Protein AF-A0A1B6FYR7-F1 (afdb_monomer_lite)

Foldseek 3Di:
DPVVVVVVVVVVVVVVPPPDDWDKDFQAWAKEKADPPDDDPRYWHAHEQDKTKDKTAQQFFFPDKDKDWDDQVVQVVQWPDWDFPGDGRITMIITHGHHPGDIGMTIMIMMTTGD

Structure (mmCIF, N/CA/C/O backbone):
data_AF-A0A1B6FYR7-F1
#
_entry.id   AF-A0A1B6FYR7-F1
#
loop_
_atom_site.group_PDB
_atom_site.id
_atom_site.type_symbol
_atom_site.label_atom_id
_atom_site.label_alt_id
_atom_site.label_comp_id
_atom_site.label_asym_id
_atom_site.label_entity_id
_atom_site.label_seq_id
_atom_site.pdbx_PDB_ins_code
_atom_site.Cartn_x
_atom_site.Cartn_y
_atom_site.Cartn_z
_atom_site.occupancy
_atom_site.B_iso_or_equiv
_atom_site.auth_seq_id
_atom_site.auth_comp_id
_atom_site.auth_asym_id
_atom_site.auth_atom_id
_atom_site.pdbx_PDB_model_num
ATOM 1 N N . CYS A 1 1 ? 43.929 15.228 -38.292 1.00 50.12 1 CYS A N 1
ATOM 2 C CA . CYS A 1 1 ? 43.519 14.185 -37.323 1.00 50.12 1 CYS A CA 1
ATOM 3 C C . CYS A 1 1 ? 42.312 14.656 -36.481 1.00 50.12 1 CYS A C 1
ATOM 5 O O . CYS A 1 1 ? 42.450 14.873 -35.290 1.00 50.12 1 CYS A O 1
ATOM 7 N N . LYS A 1 2 ? 41.136 14.887 -37.095 1.00 49.16 2 LYS A N 1
ATOM 8 C CA . LYS A 1 2 ? 39.906 15.364 -36.407 1.00 49.16 2 LYS A CA 1
ATOM 9 C C . LYS A 1 2 ? 38.720 14.391 -36.517 1.00 49.16 2 LYS A C 1
ATOM 11 O O . LYS A 1 2 ? 37.807 14.446 -35.708 1.00 49.16 2 LYS A O 1
ATOM 16 N N . MET A 1 3 ? 38.774 13.450 -37.465 1.00 47.38 3 MET A N 1
ATOM 17 C CA . MET A 1 3 ? 37.706 12.470 -37.716 1.00 47.38 3 MET A CA 1
ATOM 18 C C . MET A 1 3 ? 37.572 11.398 -36.623 1.00 47.38 3 MET A C 1
ATOM 20 O O . MET A 1 3 ? 36.480 10.896 -36.400 1.00 47.38 3 MET A O 1
ATOM 24 N N . LYS A 1 4 ? 38.658 11.060 -35.912 1.00 44.78 4 LYS A N 1
ATOM 25 C CA . LYS A 1 4 ? 38.646 9.977 -34.911 1.00 44.78 4 LYS A CA 1
ATOM 26 C C . LYS A 1 4 ? 37.896 10.341 -33.623 1.00 44.78 4 LYS A C 1
ATOM 28 O O . LYS A 1 4 ? 37.330 9.461 -32.989 1.00 44.78 4 LYS A O 1
ATOM 33 N N . LEU A 1 5 ? 37.856 11.627 -33.264 1.00 48.34 5 LEU A N 1
ATOM 34 C CA . LEU A 1 5 ? 37.196 12.087 -32.038 1.00 48.34 5 LEU A CA 1
ATOM 35 C C . LEU A 1 5 ? 35.663 12.106 -32.179 1.00 48.34 5 LEU A C 1
ATOM 37 O O . LEU A 1 5 ? 34.949 11.827 -31.222 1.00 48.34 5 LEU A O 1
ATOM 41 N N . PHE A 1 6 ? 35.164 12.372 -33.390 1.00 50.34 6 PHE A N 1
ATOM 42 C CA . PHE A 1 6 ? 33.728 12.451 -33.669 1.00 50.34 6 PHE A CA 1
ATOM 43 C C . PHE A 1 6 ? 33.048 11.075 -33.593 1.00 50.34 6 PHE A C 1
ATOM 45 O O . PHE A 1 6 ? 31.987 10.937 -32.994 1.00 50.34 6 PHE A O 1
ATOM 52 N N . PHE A 1 7 ? 33.698 10.030 -34.115 1.00 53.91 7 PHE A N 1
ATOM 53 C CA . PHE A 1 7 ? 33.173 8.660 -34.057 1.00 53.91 7 PHE A CA 1
ATOM 54 C C . PHE A 1 7 ? 33.128 8.084 -32.634 1.00 53.91 7 PHE A C 1
ATOM 56 O O . PHE A 1 7 ? 32.227 7.309 -32.314 1.00 53.91 7 PHE A O 1
ATOM 63 N N . PHE A 1 8 ? 34.059 8.481 -31.762 1.00 55.16 8 PHE A N 1
ATOM 64 C CA . PHE A 1 8 ? 34.088 8.006 -30.377 1.00 55.16 8 PHE A CA 1
ATOM 65 C C . PHE A 1 8 ? 32.949 8.610 -29.543 1.00 55.16 8 PHE A C 1
ATOM 67 O O . PHE A 1 8 ? 32.251 7.887 -28.838 1.00 55.16 8 PHE A O 1
ATOM 74 N N . ALA A 1 9 ? 32.693 9.914 -29.689 1.00 56.06 9 ALA A N 1
ATOM 75 C CA . ALA A 1 9 ? 31.601 10.594 -28.991 1.00 56.06 9 ALA A CA 1
ATOM 76 C C . ALA A 1 9 ? 30.212 10.083 -29.421 1.00 56.06 9 ALA A C 1
ATOM 78 O O . ALA A 1 9 ? 29.345 9.875 -28.576 1.00 56.06 9 ALA A O 1
ATOM 79 N N . VAL A 1 10 ? 30.018 9.810 -30.717 1.00 55.31 10 VAL A N 1
ATOM 80 C CA . VAL A 1 10 ? 28.758 9.250 -31.240 1.00 55.31 10 VAL A CA 1
ATOM 81 C C . VAL A 1 10 ? 28.524 7.823 -30.728 1.00 55.31 10 VAL A C 1
ATOM 83 O O . VAL A 1 10 ? 27.401 7.478 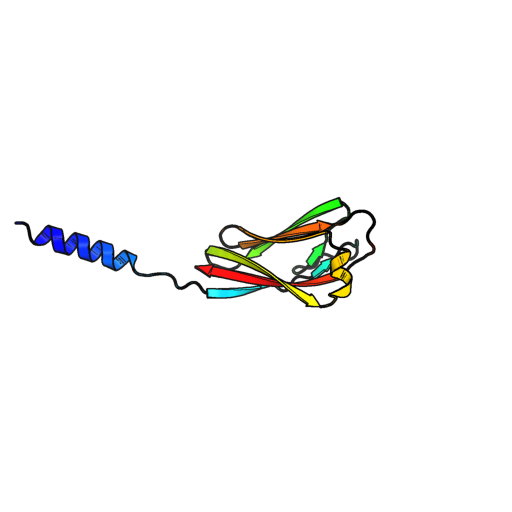-30.374 1.00 55.31 10 VAL A O 1
ATOM 86 N N . SER A 1 11 ? 29.579 7.014 -30.601 1.00 51.84 11 SER A N 1
ATOM 87 C CA . SER A 1 11 ? 29.471 5.641 -30.086 1.00 51.84 11 SER A CA 1
ATOM 88 C C . SER A 1 11 ? 29.135 5.590 -28.589 1.00 51.84 11 SER A C 1
ATOM 90 O O . SER A 1 11 ? 28.344 4.750 -28.171 1.00 51.84 11 SER A O 1
ATOM 92 N N . VAL A 1 12 ? 29.676 6.511 -27.780 1.00 56.59 12 VAL A N 1
ATOM 93 C CA . VAL A 1 12 ? 29.343 6.612 -26.344 1.00 56.59 12 VAL A CA 1
ATOM 94 C C . VAL A 1 12 ? 27.901 7.094 -26.136 1.00 56.59 12 VAL A C 1
ATOM 96 O O . VAL A 1 12 ? 27.214 6.582 -25.256 1.00 56.59 12 VAL A O 1
ATOM 99 N N . PHE A 1 13 ? 27.406 8.009 -26.976 1.00 50.78 13 PHE A N 1
ATOM 100 C CA . PHE A 1 13 ? 26.027 8.506 -26.892 1.00 50.78 13 PHE A CA 1
ATOM 101 C C . PHE A 1 13 ? 24.983 7.465 -27.341 1.00 50.78 13 PHE A C 1
ATOM 103 O O . PHE A 1 13 ? 23.883 7.395 -26.794 1.00 50.78 13 PHE A O 1
ATOM 110 N N . LEU A 1 14 ? 25.330 6.603 -28.302 1.00 47.94 14 LEU A N 1
ATOM 111 C CA . LEU A 1 14 ? 24.454 5.518 -28.761 1.00 47.94 14 LEU A CA 1
ATOM 112 C C . LEU A 1 14 ? 24.339 4.366 -27.748 1.00 47.94 14 LEU A C 1
ATOM 114 O O . LEU A 1 14 ? 23.308 3.703 -27.707 1.00 47.94 14 LEU A O 1
ATOM 118 N N . LEU A 1 15 ? 25.341 4.156 -26.885 1.00 50.03 15 LEU A N 1
ATOM 119 C CA . LEU A 1 15 ? 25.281 3.148 -25.816 1.00 50.03 15 LEU A CA 1
ATOM 120 C C . LEU A 1 15 ? 24.400 3.572 -24.627 1.00 50.03 15 LEU A C 1
ATOM 122 O O . LEU A 1 15 ? 23.916 2.708 -23.896 1.00 50.03 15 LEU A O 1
ATOM 126 N N . SER A 1 16 ? 24.146 4.876 -24.452 1.00 46.88 16 SER A N 1
ATOM 127 C CA . SER A 1 16 ? 23.224 5.393 -23.426 1.00 46.88 16 SER A CA 1
ATOM 128 C C . SER A 1 16 ? 21.741 5.331 -23.812 1.00 46.88 16 SER A C 1
ATOM 130 O O . SER A 1 16 ? 20.891 5.666 -22.995 1.00 46.88 16 SER A O 1
ATOM 132 N N . LEU A 1 17 ? 21.417 4.887 -25.032 1.00 46.84 17 LEU A N 1
ATOM 133 C CA . LEU A 1 17 ? 20.043 4.757 -25.538 1.00 46.84 17 LEU A CA 1
ATOM 134 C C . LEU A 1 17 ? 19.463 3.344 -25.382 1.00 46.84 17 LEU A C 1
ATOM 136 O O . LEU A 1 17 ? 18.462 3.018 -26.014 1.00 46.84 17 LEU A O 1
ATOM 140 N N . ASN A 1 18 ? 20.032 2.517 -24.502 1.00 49.47 18 ASN A N 1
ATOM 141 C CA . ASN A 1 18 ? 19.293 1.380 -23.953 1.00 49.47 18 ASN A CA 1
ATOM 142 C C . ASN A 1 18 ? 18.295 1.927 -22.925 1.00 49.47 18 ASN A C 1
ATOM 144 O O . ASN A 1 18 ? 18.504 1.818 -21.718 1.00 49.47 18 ASN A O 1
ATOM 148 N N . GLY A 1 19 ? 17.264 2.619 -23.415 1.00 58.56 19 GLY A N 1
ATOM 149 C CA . GLY A 1 19 ? 16.150 3.063 -22.593 1.00 58.56 19 GLY A CA 1
ATOM 150 C C . GLY A 1 19 ? 15.511 1.828 -21.982 1.00 58.56 19 GLY A C 1
ATOM 151 O O . GLY A 1 19 ? 14.972 0.999 -22.709 1.00 58.56 19 GLY A O 1
ATOM 152 N N . SER A 1 20 ? 15.634 1.670 -20.666 1.00 65.50 20 SER A N 1
ATOM 153 C CA . SER A 1 20 ? 14.844 0.664 -19.974 1.00 65.50 20 SER A CA 1
ATOM 154 C C . SER A 1 20 ? 13.376 1.058 -20.135 1.00 65.50 20 SER A C 1
ATOM 156 O O . SER A 1 20 ? 12.986 2.187 -19.823 1.00 65.50 20 SER A O 1
ATOM 158 N N . GLU A 1 21 ? 12.595 0.168 -20.746 1.00 80.69 21 GLU A N 1
ATOM 159 C CA . GLU A 1 21 ? 11.167 0.378 -20.931 1.00 80.69 21 GLU A CA 1
ATOM 160 C C . GLU A 1 21 ? 10.484 0.278 -19.570 1.00 80.69 21 GLU A C 1
ATOM 162 O O . GLU A 1 21 ? 10.606 -0.728 -18.870 1.00 80.69 21 GLU A O 1
ATOM 167 N N . ALA A 1 22 ? 9.753 1.326 -19.199 1.00 84.94 22 ALA A N 1
ATOM 168 C CA . ALA A 1 22 ? 8.944 1.306 -17.997 1.00 84.94 22 ALA A CA 1
ATOM 169 C C . ALA A 1 22 ? 7.834 0.250 -18.134 1.00 84.94 22 ALA A C 1
ATOM 171 O O . ALA A 1 22 ? 7.042 0.279 -19.080 1.00 84.94 22 ALA A O 1
ATOM 172 N N . VAL A 1 23 ? 7.750 -0.673 -17.176 1.00 92.56 23 VAL A N 1
ATOM 173 C CA . VAL A 1 23 ? 6.719 -1.718 -17.131 1.00 92.56 23 VAL A CA 1
ATOM 174 C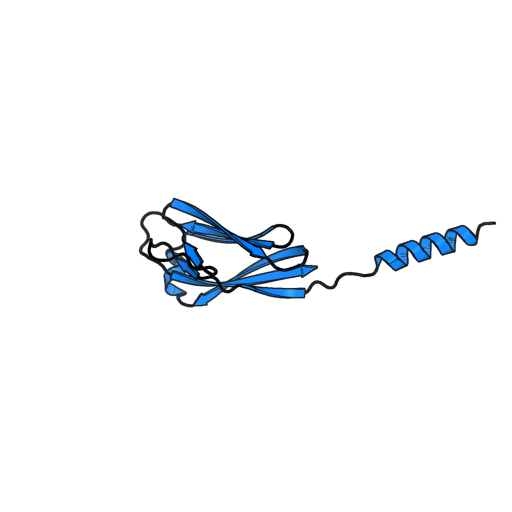 C . VAL A 1 23 ? 5.838 -1.523 -15.907 1.00 92.56 23 VAL A C 1
ATOM 176 O O . VAL A 1 23 ? 6.330 -1.379 -14.787 1.00 92.56 23 VAL A O 1
ATOM 179 N N . ILE A 1 24 ? 4.521 -1.587 -16.105 1.00 93.88 24 ILE A N 1
ATOM 180 C CA . ILE A 1 24 ? 3.558 -1.623 -15.003 1.00 93.88 24 ILE A CA 1
ATOM 181 C C . ILE A 1 24 ? 3.446 -3.059 -14.489 1.00 93.88 24 ILE A C 1
ATOM 183 O O . ILE A 1 24 ? 3.092 -3.972 -15.236 1.00 93.88 24 ILE A O 1
ATOM 187 N N . LYS A 1 25 ? 3.713 -3.264 -13.198 1.00 94.12 25 LYS A N 1
ATOM 188 C CA . LYS A 1 25 ? 3.609 -4.561 -12.522 1.00 94.12 25 LYS A CA 1
ATOM 189 C C . LYS A 1 25 ? 2.545 -4.529 -11.434 1.00 94.12 25 LYS A C 1
ATOM 191 O O . LYS A 1 25 ? 2.426 -3.550 -10.698 1.00 94.12 25 LYS A O 1
ATOM 196 N N . VAL A 1 26 ? 1.827 -5.642 -11.284 1.00 95.62 26 VAL A N 1
ATOM 197 C CA . VAL A 1 26 ? 1.117 -5.951 -10.036 1.00 95.62 26 VAL A CA 1
ATOM 198 C C . VAL A 1 26 ? 2.171 -6.357 -9.012 1.00 95.62 26 VAL A C 1
ATOM 200 O O . VAL A 1 26 ? 2.904 -7.318 -9.229 1.00 95.62 26 VAL A O 1
ATOM 203 N N . VAL A 1 27 ? 2.262 -5.611 -7.916 1.00 94.00 27 VAL A N 1
ATOM 204 C CA . VAL A 1 27 ? 3.282 -5.811 -6.880 1.00 94.00 27 VAL A CA 1
ATOM 205 C C . VAL A 1 27 ? 2.812 -6.827 -5.848 1.00 94.00 27 VAL A C 1
ATOM 207 O O . VAL A 1 27 ? 3.502 -7.798 -5.562 1.00 94.00 27 VAL A O 1
ATOM 210 N N . ALA A 1 28 ? 1.635 -6.589 -5.274 1.00 93.50 28 ALA A N 1
ATOM 211 C CA . ALA A 1 28 ? 1.058 -7.412 -4.220 1.00 93.50 28 ALA A CA 1
ATOM 212 C C . ALA A 1 28 ? -0.445 -7.139 -4.095 1.00 93.50 28 ALA A C 1
ATOM 214 O O . ALA A 1 28 ? -0.942 -6.120 -4.584 1.00 93.50 28 ALA A O 1
ATOM 215 N N . SER A 1 29 ? -1.162 -8.025 -3.400 1.00 93.75 29 SER A N 1
ATOM 216 C CA . SER A 1 29 ? -2.575 -7.817 -3.043 1.00 93.75 29 SER A CA 1
ATOM 217 C C . SER A 1 29 ? -2.813 -7.908 -1.531 1.00 93.75 29 SER A C 1
ATOM 219 O O . SER A 1 29 ? -3.476 -8.852 -1.074 1.00 93.75 29 SER A O 1
ATOM 221 N N . PRO A 1 30 ? -2.236 -6.981 -0.741 1.00 92.19 30 PRO A N 1
ATOM 222 C CA . PRO A 1 30 ? -2.264 -7.093 0.700 1.00 92.19 30 PRO A CA 1
ATOM 223 C C . PRO A 1 30 ? -3.645 -6.815 1.288 1.00 92.19 30 PRO A C 1
ATOM 225 O O . PRO A 1 30 ? -4.482 -6.112 0.712 1.00 92.19 30 PRO A O 1
ATOM 228 N N . VAL A 1 31 ? -3.862 -7.350 2.483 1.00 91.44 31 VAL A N 1
ATOM 229 C CA . VAL A 1 31 ? -5.022 -7.027 3.312 1.00 91.44 31 VAL A CA 1
ATOM 230 C C . VAL A 1 31 ? -4.599 -6.031 4.384 1.00 91.44 31 VAL A C 1
ATOM 232 O O . VAL A 1 31 ? -3.697 -6.294 5.174 1.00 91.44 31 VAL A O 1
ATOM 235 N N . VAL A 1 32 ? -5.290 -4.900 4.425 1.00 90.62 32 VAL A N 1
ATOM 236 C CA . VAL A 1 32 ? -5.160 -3.868 5.449 1.00 90.62 32 VAL A CA 1
ATOM 237 C C . VAL A 1 32 ? -6.282 -4.060 6.460 1.00 90.62 32 VAL A C 1
ATOM 239 O O . VAL A 1 32 ? -7.447 -4.110 6.066 1.00 90.62 32 VAL A O 1
ATOM 242 N N . PHE A 1 33 ? -5.976 -4.149 7.750 1.00 88.94 33 PHE A N 1
ATOM 243 C CA . PHE A 1 33 ? -7.017 -4.169 8.780 1.00 88.94 33 PHE A CA 1
ATOM 244 C C . PHE A 1 33 ? -6.637 -3.382 10.024 1.00 88.94 33 PHE A C 1
ATOM 246 O O . PHE A 1 33 ? -5.466 -3.258 10.373 1.00 88.94 33 PHE A O 1
ATOM 253 N N . THR A 1 34 ? -7.654 -2.845 10.691 1.00 82.12 34 THR A N 1
ATOM 254 C CA . THR A 1 34 ? -7.505 -1.979 11.870 1.00 82.12 34 THR A CA 1
ATOM 255 C C . THR A 1 34 ? -7.641 -2.714 13.205 1.00 82.12 34 THR A C 1
ATOM 257 O O . THR A 1 34 ? -7.457 -2.107 14.259 1.00 82.12 34 THR A O 1
ATOM 260 N N . ASN A 1 35 ? -7.961 -4.012 13.173 1.00 71.50 35 ASN A N 1
ATOM 261 C CA . ASN A 1 35 ? -8.171 -4.834 14.364 1.00 71.50 35 ASN A CA 1
ATOM 262 C C . ASN A 1 35 ? -6.887 -5.547 14.831 1.00 71.50 35 ASN A C 1
ATOM 264 O O . ASN A 1 35 ? -5.853 -5.504 14.168 1.00 71.50 35 ASN A O 1
ATOM 268 N N . ASN A 1 36 ? -6.960 -6.226 15.980 1.00 65.81 36 ASN A N 1
ATOM 269 C CA . ASN A 1 36 ? -5.830 -6.962 16.565 1.00 65.81 36 ASN A CA 1
ATOM 270 C C . ASN A 1 36 ? -5.703 -8.428 16.103 1.00 65.81 36 ASN A C 1
ATOM 272 O O . ASN A 1 36 ? -4.908 -9.171 16.671 1.00 65.81 36 ASN A O 1
ATOM 276 N N . ASN A 1 37 ? -6.469 -8.853 15.092 1.00 63.22 37 ASN A N 1
ATOM 277 C CA . ASN A 1 37 ? -6.603 -10.259 14.694 1.00 63.22 37 ASN A CA 1
ATOM 278 C C . ASN A 1 37 ? -6.010 -10.544 13.303 1.00 63.22 37 ASN A C 1
ATOM 280 O O . ASN A 1 37 ? -6.705 -11.030 12.409 1.00 63.22 37 ASN A O 1
ATOM 284 N N . GLY A 1 38 ? -4.712 -10.302 13.125 1.00 64.19 38 GLY A N 1
ATOM 285 C CA . GLY A 1 38 ? -3.990 -10.783 11.944 1.00 64.19 38 GLY A CA 1
ATOM 286 C C . GLY A 1 38 ? -2.475 -10.624 12.061 1.00 64.19 38 GLY A C 1
ATOM 287 O O . GLY A 1 38 ? -1.954 -10.486 13.164 1.00 64.19 38 GLY A O 1
ATOM 288 N N . GLY A 1 39 ? -1.761 -10.694 10.933 1.00 64.56 39 GLY A N 1
ATOM 289 C CA . GLY A 1 39 ? -0.296 -10.570 10.887 1.00 64.56 39 GLY A CA 1
ATOM 290 C C . GLY A 1 39 ? 0.395 -11.451 9.843 1.00 64.56 39 GLY A C 1
ATOM 291 O O . GLY A 1 39 ? 1.592 -11.712 9.953 1.00 64.56 39 GLY A O 1
ATOM 292 N N . GLY A 1 40 ? -0.343 -11.946 8.847 1.00 72.69 40 GLY A N 1
ATOM 293 C CA . GLY A 1 40 ? 0.211 -12.752 7.763 1.00 72.69 40 GLY A CA 1
ATOM 294 C C . GLY A 1 40 ? 1.231 -12.013 6.881 1.00 72.69 40 GLY A C 1
ATOM 295 O O . GLY A 1 40 ? 1.360 -10.785 6.887 1.00 72.69 40 GLY A O 1
ATOM 296 N N . ALA A 1 41 ? 1.946 -12.778 6.052 1.00 74.19 41 ALA A N 1
ATOM 297 C CA . ALA A 1 41 ? 2.965 -12.247 5.141 1.00 74.19 41 ALA A CA 1
ATOM 298 C C . ALA A 1 41 ? 2.416 -11.203 4.149 1.00 74.19 41 ALA A C 1
ATOM 300 O O . ALA A 1 41 ? 3.134 -10.267 3.813 1.00 74.19 41 ALA A O 1
ATOM 301 N N . ASP A 1 42 ? 1.132 -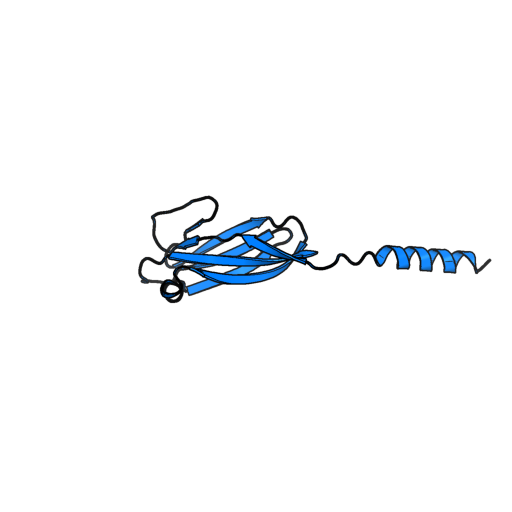11.280 3.794 1.00 78.88 42 ASP A N 1
ATOM 302 C CA . ASP A 1 42 ? 0.452 -10.331 2.897 1.00 78.88 42 ASP A CA 1
ATOM 303 C C . ASP A 1 42 ? -0.478 -9.366 3.640 1.00 78.88 42 ASP A C 1
ATOM 305 O O . ASP A 1 42 ? -1.369 -8.751 3.062 1.00 78.88 42 ASP A O 1
ATOM 309 N N . GLU A 1 43 ? -0.303 -9.236 4.947 1.00 87.12 43 GLU A N 1
ATOM 310 C CA . GLU A 1 43 ? -1.173 -8.430 5.788 1.00 87.12 43 GLU A CA 1
ATOM 311 C C . GLU A 1 43 ? -0.435 -7.216 6.348 1.00 87.12 43 GLU A C 1
ATOM 313 O O . GLU A 1 43 ? 0.776 -7.261 6.596 1.00 87.12 43 GLU A O 1
ATOM 318 N N . LEU A 1 44 ? -1.170 -6.121 6.531 1.00 90.56 44 LEU A N 1
ATOM 319 C CA . LEU A 1 44 ? -0.724 -4.936 7.249 1.00 90.56 44 LEU A CA 1
ATOM 320 C C . LEU A 1 44 ? -1.765 -4.589 8.311 1.00 90.56 44 LEU A C 1
ATOM 322 O O . LEU A 1 44 ? -2.846 -4.081 8.007 1.00 90.56 44 LEU A O 1
ATOM 326 N N . GLN A 1 45 ? -1.412 -4.872 9.560 1.00 89.88 45 GLN A N 1
ATOM 327 C CA . GLN A 1 45 ? -2.184 -4.436 10.710 1.00 89.88 45 GLN A CA 1
ATOM 328 C C . GLN A 1 45 ? -1.904 -2.959 10.978 1.00 89.88 45 GLN A C 1
ATOM 330 O O . GLN A 1 45 ? -0.748 -2.545 11.067 1.00 89.88 45 GLN A O 1
ATOM 335 N N . VAL A 1 46 ? -2.966 -2.175 11.132 1.00 87.50 46 VAL A N 1
ATOM 336 C CA . VAL A 1 46 ? -2.895 -0.725 11.313 1.00 87.50 46 VAL A CA 1
ATOM 337 C C . VAL A 1 46 ? -3.621 -0.342 12.599 1.00 87.50 46 VAL A C 1
ATOM 339 O O . VAL A 1 46 ? -4.837 -0.141 12.579 1.00 87.50 46 VAL A O 1
ATOM 342 N N . PRO A 1 47 ? -2.911 -0.239 13.733 1.00 81.50 47 PRO A N 1
ATOM 343 C CA . PRO A 1 47 ? -3.536 0.151 14.987 1.00 81.50 47 PRO A CA 1
ATOM 344 C C . PRO A 1 47 ? -4.186 1.537 14.893 1.00 81.50 47 PRO A C 1
ATOM 346 O O . PRO A 1 47 ? -3.794 2.394 14.094 1.00 81.50 47 PRO A O 1
ATOM 349 N N . GLN A 1 48 ? -5.181 1.784 15.744 1.00 82.06 48 GLN A N 1
ATOM 350 C CA . GLN A 1 48 ? -5.813 3.099 15.823 1.00 82.06 48 GLN A CA 1
ATOM 351 C C . GLN A 1 48 ? -4.783 4.180 16.168 1.00 82.06 48 GLN A C 1
ATOM 353 O O . GLN A 1 48 ? -3.961 3.989 17.060 1.00 82.06 48 GLN A O 1
ATOM 358 N N . ASN A 1 49 ? -4.863 5.332 15.493 1.00 81.94 49 ASN A N 1
ATOM 359 C CA . ASN A 1 49 ? -3.965 6.484 15.680 1.00 81.94 49 ASN A CA 1
ATOM 360 C C . ASN A 1 49 ? -2.485 6.216 15.383 1.00 81.94 49 ASN A C 1
ATOM 362 O O . ASN A 1 49 ? -1.638 7.041 15.721 1.00 81.94 49 ASN A O 1
ATOM 366 N N . VAL A 1 50 ? -2.170 5.085 14.757 1.00 85.94 50 VAL A N 1
ATOM 367 C CA . VAL A 1 50 ? -0.805 4.705 14.415 1.00 85.94 50 VAL A CA 1
ATOM 368 C C . VAL A 1 50 ? -0.680 4.623 12.899 1.00 85.94 50 VAL A C 1
ATOM 370 O O . VAL A 1 50 ? -1.611 4.237 12.185 1.00 85.94 50 VAL A O 1
ATOM 373 N N . GLU A 1 51 ? 0.483 5.032 12.410 1.00 91.12 51 GLU A N 1
ATOM 374 C CA . GLU A 1 51 ? 0.924 4.735 11.056 1.00 91.12 51 GLU A CA 1
ATOM 375 C C . GLU A 1 51 ? 1.601 3.365 11.057 1.00 91.12 51 GLU A C 1
ATOM 377 O O . GLU A 1 51 ? 2.510 3.111 11.848 1.00 91.12 51 GLU A O 1
ATOM 382 N N . ALA A 1 52 ? 1.164 2.485 10.166 1.00 91.50 52 ALA A N 1
ATOM 383 C CA . ALA A 1 52 ? 1.831 1.224 9.902 1.00 91.50 52 ALA A CA 1
ATOM 384 C C . ALA A 1 52 ? 2.342 1.220 8.464 1.00 91.50 52 ALA A C 1
ATOM 386 O O . ALA A 1 52 ? 1.701 1.766 7.560 1.00 91.50 52 ALA A O 1
ATOM 387 N N . SER A 1 53 ? 3.494 0.591 8.249 1.00 94.31 53 SER A N 1
ATOM 388 C CA . SER A 1 53 ? 4.092 0.506 6.923 1.00 94.31 53 SER A CA 1
ATOM 389 C C . SER A 1 53 ? 4.664 -0.871 6.618 1.00 94.31 53 SER A C 1
ATOM 391 O O . SER A 1 53 ? 4.988 -1.648 7.520 1.00 94.31 53 SER A O 1
ATOM 393 N N . LYS A 1 54 ? 4.750 -1.189 5.324 1.00 93.56 54 LYS A N 1
ATOM 394 C CA . LYS A 1 54 ? 5.305 -2.450 4.828 1.00 93.56 54 LYS A CA 1
ATOM 395 C C . LYS A 1 54 ? 5.907 -2.284 3.441 1.00 93.56 54 LYS A C 1
ATOM 397 O O . LYS A 1 54 ? 5.280 -1.725 2.543 1.00 93.56 54 LYS A O 1
ATOM 402 N N . LEU A 1 55 ? 7.109 -2.827 3.269 1.00 95.19 55 LEU A N 1
ATOM 403 C CA . LEU A 1 55 ? 7.814 -2.845 1.992 1.00 95.19 55 LEU A CA 1
ATOM 404 C C . LEU A 1 55 ? 7.453 -4.092 1.185 1.00 95.19 55 LEU A C 1
ATOM 406 O O . LEU A 1 55 ? 7.479 -5.207 1.705 1.00 95.19 55 LEU A O 1
ATOM 410 N N . PHE A 1 56 ? 7.192 -3.891 -0.103 1.00 94.56 56 PHE A N 1
ATOM 411 C CA . PHE A 1 56 ? 6.992 -4.947 -1.090 1.00 94.56 56 PHE A CA 1
ATOM 412 C C . PHE A 1 56 ? 8.062 -4.842 -2.170 1.00 94.56 56 PHE A C 1
ATOM 414 O O . PHE A 1 56 ? 8.184 -3.804 -2.821 1.00 94.56 56 PHE A O 1
ATOM 421 N N . HIS A 1 57 ? 8.840 -5.906 -2.350 1.00 94.62 57 HIS A N 1
ATOM 422 C CA . HIS A 1 57 ? 9.929 -5.936 -3.320 1.00 94.62 57 HIS A CA 1
ATOM 423 C C . HIS A 1 57 ? 9.414 -6.144 -4.748 1.00 94.62 57 HIS A C 1
ATOM 425 O O . HIS A 1 57 ? 8.581 -7.018 -4.977 1.00 94.62 57 HIS A O 1
ATOM 431 N N . VAL A 1 58 ? 9.925 -5.363 -5.706 1.00 92.12 58 VAL A N 1
ATOM 432 C CA . VAL A 1 58 ? 9.435 -5.352 -7.101 1.00 92.12 58 VAL A CA 1
ATOM 433 C C . VAL A 1 58 ? 10.489 -5.832 -8.115 1.00 92.12 58 VAL A C 1
ATOM 435 O O . VAL A 1 58 ? 10.156 -6.203 -9.246 1.00 92.12 58 VAL A O 1
ATOM 438 N N . GLY A 1 59 ? 11.767 -5.869 -7.719 1.00 86.75 59 GLY A N 1
ATOM 439 C CA . GLY A 1 59 ? 12.867 -6.377 -8.549 1.00 86.75 59 GLY A CA 1
ATOM 440 C C . GLY A 1 59 ? 13.378 -5.421 -9.638 1.00 86.75 59 GLY A C 1
ATOM 441 O O . GLY A 1 59 ? 14.069 -5.867 -10.546 1.00 86.75 59 GLY A O 1
ATOM 442 N N . GLY A 1 60 ? 13.045 -4.130 -9.568 1.00 90.81 60 GLY A N 1
ATOM 443 C CA . GLY A 1 60 ? 13.549 -3.057 -10.442 1.00 90.81 60 GLY A CA 1
ATOM 444 C C . GLY A 1 60 ? 13.300 -1.692 -9.796 1.00 90.81 60 GLY A C 1
ATOM 445 O O . GLY A 1 60 ? 12.715 -1.654 -8.712 1.00 90.81 60 GLY A O 1
ATOM 446 N N . GLN A 1 61 ? 13.740 -0.585 -10.399 1.00 95.69 61 GLN A N 1
ATOM 447 C CA . GLN A 1 61 ? 13.541 0.734 -9.793 1.00 95.69 61 GLN A CA 1
ATOM 448 C C . GLN A 1 61 ? 12.100 1.202 -9.941 1.00 95.69 61 GLN A C 1
ATOM 450 O O . GLN A 1 61 ? 11.594 1.303 -11.053 1.00 95.69 61 GLN A O 1
ATOM 455 N N . VAL A 1 62 ? 11.448 1.519 -8.822 1.00 96.88 62 VAL A N 1
ATOM 456 C CA . VAL A 1 62 ? 10.066 1.997 -8.829 1.00 96.88 62 VAL A CA 1
ATOM 457 C C . VAL A 1 62 ? 10.047 3.503 -9.080 1.00 96.88 62 VAL A C 1
ATOM 459 O O . VAL A 1 62 ? 10.563 4.275 -8.272 1.00 96.88 62 VAL A O 1
ATOM 462 N N . THR A 1 63 ? 9.409 3.934 -10.167 1.00 96.12 63 THR A N 1
ATOM 463 C CA . THR A 1 63 ? 9.244 5.359 -10.511 1.00 96.12 63 THR A CA 1
ATOM 464 C C . THR A 1 63 ? 7.911 5.929 -10.043 1.00 96.12 63 THR A C 1
ATOM 466 O O . THR A 1 63 ? 7.840 7.086 -9.632 1.00 96.12 63 THR A O 1
ATOM 469 N N . ALA A 1 64 ? 6.863 5.107 -10.040 1.00 97.06 64 ALA A N 1
ATOM 470 C CA . ALA A 1 64 ? 5.535 5.458 -9.554 1.00 97.06 64 ALA A CA 1
ATOM 471 C C . ALA A 1 64 ? 4.859 4.241 -8.914 1.00 97.06 64 ALA A C 1
ATOM 473 O O . ALA A 1 64 ? 5.128 3.100 -9.285 1.00 97.06 64 ALA A O 1
ATOM 474 N N . ALA A 1 65 ? 3.965 4.480 -7.954 1.00 97.69 65 ALA A N 1
ATOM 475 C CA . ALA A 1 65 ? 3.175 3.431 -7.320 1.00 97.69 65 ALA A CA 1
ATOM 476 C C . ALA A 1 65 ? 1.773 3.939 -6.979 1.00 97.69 65 ALA A C 1
ATOM 478 O O . ALA A 1 65 ? 1.586 5.102 -6.622 1.00 97.69 65 ALA A O 1
ATOM 479 N N . TRP A 1 66 ? 0.782 3.060 -7.086 1.00 97.88 66 TRP A N 1
ATOM 480 C CA . TRP A 1 66 ? -0.600 3.343 -6.711 1.00 97.88 66 TRP A CA 1
ATOM 481 C C . TRP A 1 66 ? -1.278 2.080 -6.194 1.00 97.88 66 TRP A C 1
ATOM 483 O O . TRP A 1 66 ? -0.768 0.967 -6.323 1.00 97.88 66 TRP A O 1
ATOM 493 N N . TRP A 1 67 ? -2.439 2.258 -5.581 1.00 96.50 67 TRP A N 1
ATOM 494 C CA . TRP A 1 67 ? -3.259 1.158 -5.105 1.00 96.50 67 TRP A CA 1
ATOM 495 C C . TRP A 1 67 ? -4.699 1.352 -5.562 1.00 96.50 67 TRP A C 1
ATOM 497 O O . TRP A 1 67 ? -5.154 2.478 -5.765 1.00 96.50 67 TRP A O 1
ATOM 507 N N . ILE A 1 68 ? -5.412 0.242 -5.704 1.00 95.44 68 ILE A N 1
ATOM 508 C CA . ILE A 1 68 ? -6.863 0.230 -5.886 1.00 95.44 68 ILE A CA 1
ATOM 509 C C . ILE A 1 68 ? -7.473 -0.735 -4.870 1.00 95.44 68 ILE A C 1
ATOM 511 O O . ILE A 1 68 ? -6.826 -1.725 -4.508 1.00 95.44 68 ILE A O 1
ATOM 515 N N . PRO A 1 69 ? -8.695 -0.484 -4.385 1.00 93.12 69 PRO A N 1
ATOM 516 C CA . PRO A 1 69 ? -9.377 -1.462 -3.563 1.00 93.12 69 PRO A CA 1
ATOM 517 C C . PRO A 1 69 ? -9.831 -2.648 -4.423 1.00 93.12 69 PRO A C 1
ATOM 519 O O . PRO A 1 69 ? -10.230 -2.476 -5.574 1.00 93.12 69 PRO A O 1
ATOM 522 N N . PHE A 1 70 ? -9.757 -3.848 -3.858 1.00 89.56 70 PHE A N 1
ATOM 523 C CA . PHE A 1 70 ? -10.102 -5.102 -4.528 1.00 89.56 70 PHE A CA 1
ATOM 524 C C . PHE A 1 70 ? -11.330 -5.765 -3.893 1.00 89.56 70 PHE A C 1
ATOM 526 O O . PHE A 1 70 ? -12.244 -6.160 -4.607 1.00 89.56 70 PHE A O 1
ATOM 533 N N . ASP A 1 71 ? -11.371 -5.849 -2.559 1.00 87.31 71 ASP A N 1
ATOM 534 C CA . ASP A 1 71 ? -12.477 -6.453 -1.801 1.00 87.31 71 ASP A CA 1
ATOM 535 C C . ASP A 1 71 ? -12.727 -5.686 -0.489 1.00 87.31 71 ASP A C 1
ATOM 537 O O . ASP A 1 71 ? -11.857 -4.945 -0.014 1.00 87.31 71 ASP A O 1
ATOM 541 N N . ASN A 1 72 ? -13.921 -5.856 0.085 1.00 84.38 72 ASN A N 1
ATOM 542 C CA . ASN A 1 72 ? -14.392 -5.222 1.319 1.00 84.38 72 ASN A CA 1
ATOM 543 C C . ASN A 1 72 ? -14.366 -3.682 1.269 1.00 84.38 72 ASN A C 1
ATOM 545 O O . ASN A 1 72 ? -14.069 -3.004 2.247 1.00 84.38 72 ASN A O 1
ATOM 549 N N . ILE A 1 73 ? -14.731 -3.102 0.125 1.00 86.25 73 ILE A N 1
ATOM 550 C CA . ILE A 1 73 ? -14.673 -1.650 -0.139 1.00 86.25 73 ILE A CA 1
ATOM 551 C C . ILE A 1 73 ? -15.469 -0.826 0.892 1.00 86.25 73 ILE A C 1
ATOM 553 O O . ILE A 1 73 ? -15.075 0.290 1.224 1.00 86.25 73 ILE A O 1
ATOM 557 N N . GLY A 1 74 ? -16.556 -1.379 1.447 1.00 86.50 74 GLY A N 1
ATOM 558 C CA . GLY A 1 74 ? -17.368 -0.725 2.484 1.00 86.50 74 GLY A CA 1
ATOM 559 C C . GLY A 1 74 ? -16.623 -0.425 3.793 1.00 86.50 74 GLY A C 1
ATOM 560 O O . GLY A 1 74 ? -17.098 0.373 4.602 1.00 86.50 74 GLY A O 1
ATOM 561 N N . ASP A 1 75 ? -15.446 -1.021 3.987 1.00 87.44 75 ASP A N 1
ATOM 562 C CA . ASP A 1 75 ? -14.573 -0.793 5.136 1.00 87.44 75 ASP A CA 1
ATOM 563 C C . ASP A 1 75 ? -13.531 0.313 4.887 1.00 87.44 75 ASP A C 1
ATOM 565 O O . ASP A 1 75 ? -12.923 0.798 5.840 1.00 87.44 75 ASP A O 1
ATOM 569 N N . LEU A 1 76 ? -13.364 0.795 3.645 1.00 88.25 76 LEU A N 1
ATOM 570 C CA . LEU A 1 76 ? -12.441 1.897 3.330 1.00 88.25 76 LEU A CA 1
ATOM 571 C C . LEU A 1 76 ? -12.642 3.150 4.198 1.00 88.25 76 LEU A C 1
ATOM 573 O O . LEU A 1 76 ? -11.636 3.695 4.643 1.00 88.25 76 LEU A O 1
ATOM 577 N N . PRO A 1 77 ? -13.875 3.616 4.499 1.00 87.56 77 PRO A N 1
ATOM 578 C CA . PRO A 1 77 ? -14.073 4.820 5.316 1.00 87.56 77 PRO A CA 1
ATOM 579 C C . PRO A 1 77 ? -13.534 4.721 6.755 1.00 87.56 77 PRO A C 1
ATOM 581 O O . PRO A 1 77 ? -13.368 5.748 7.427 1.00 87.56 77 PRO A O 1
ATOM 584 N N . ALA A 1 78 ? -13.286 3.499 7.238 1.00 83.81 78 ALA A N 1
ATOM 585 C CA . ALA A 1 78 ? -12.698 3.243 8.547 1.00 83.81 78 ALA A CA 1
ATOM 586 C C . ALA A 1 78 ? -11.159 3.340 8.541 1.00 83.81 78 ALA A C 1
ATOM 588 O O . ALA A 1 78 ? -10.545 3.443 9.603 1.00 83.81 78 ALA A O 1
ATOM 589 N N . ILE A 1 79 ? -10.534 3.384 7.361 1.00 85.75 79 ILE A N 1
ATOM 590 C CA . ILE A 1 79 ? -9.099 3.611 7.181 1.00 85.75 79 ILE A CA 1
ATOM 591 C C . ILE A 1 79 ? -8.894 5.089 6.838 1.00 85.75 79 ILE A C 1
ATOM 593 O O . ILE A 1 79 ? -9.504 5.609 5.907 1.00 85.75 79 ILE A O 1
ATOM 597 N N . HIS A 1 80 ? -8.051 5.801 7.595 1.00 87.88 80 HIS A N 1
ATOM 598 C CA . HIS A 1 80 ? -7.891 7.245 7.398 1.00 87.88 80 HIS A CA 1
ATOM 599 C C . HIS A 1 80 ? -7.221 7.560 6.059 1.00 87.88 80 HIS A C 1
ATOM 601 O O . HIS A 1 80 ? -7.658 8.453 5.333 1.00 87.88 80 HIS A O 1
ATOM 607 N N . ARG A 1 81 ? -6.138 6.839 5.755 1.00 91.44 81 ARG A N 1
A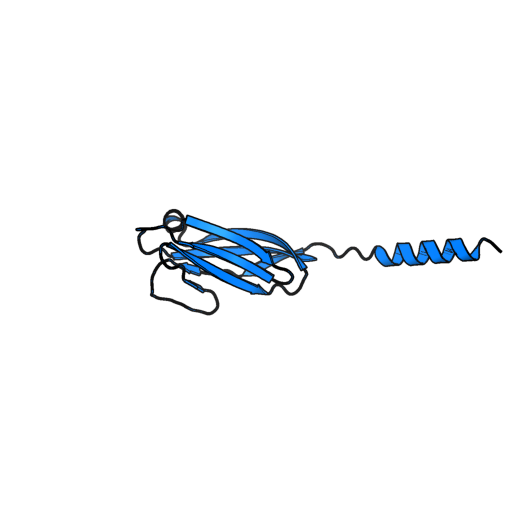TOM 608 C CA . ARG A 1 81 ? -5.318 7.069 4.568 1.00 91.44 81 ARG A CA 1
ATOM 609 C C . ARG A 1 81 ? -4.538 5.813 4.209 1.00 91.44 81 ARG A C 1
ATOM 611 O O . ARG A 1 81 ? -3.959 5.199 5.097 1.00 91.44 81 ARG A O 1
ATOM 618 N N . ILE A 1 82 ? -4.476 5.494 2.918 1.00 94.50 82 ILE A N 1
ATOM 619 C CA . ILE A 1 82 ? -3.617 4.451 2.340 1.00 94.50 82 ILE A CA 1
ATOM 620 C C . ILE A 1 82 ? -2.761 5.107 1.255 1.00 94.50 82 ILE A C 1
ATOM 622 O O . ILE A 1 82 ? -3.277 5.850 0.415 1.00 94.50 82 ILE A O 1
ATOM 626 N N . GLN A 1 83 ? -1.459 4.842 1.258 1.00 96.81 83 GLN A N 1
ATOM 627 C CA . GLN A 1 83 ? -0.514 5.331 0.259 1.00 96.81 83 GLN A CA 1
ATOM 628 C C . GLN A 1 83 ? 0.396 4.202 -0.209 1.00 96.81 83 GLN A C 1
ATOM 630 O O . GLN A 1 83 ? 0.905 3.438 0.602 1.00 96.81 83 GLN A O 1
ATOM 635 N N . ALA A 1 84 ? 0.643 4.145 -1.513 1.00 97.31 84 ALA A N 1
ATOM 636 C CA . ALA A 1 84 ? 1.714 3.349 -2.094 1.00 97.31 84 ALA A CA 1
ATOM 637 C C . ALA A 1 84 ? 2.820 4.322 -2.516 1.00 97.31 84 ALA A C 1
ATOM 639 O O . ALA A 1 84 ? 2.579 5.196 -3.347 1.00 97.31 84 ALA A O 1
ATOM 640 N N . VAL A 1 85 ? 3.996 4.224 -1.900 1.00 97.88 85 VAL A N 1
ATOM 641 C CA . VAL A 1 85 ? 5.098 5.174 -2.098 1.00 97.88 85 VAL A CA 1
ATOM 642 C C . VAL A 1 85 ? 6.294 4.443 -2.713 1.00 97.88 85 VAL A C 1
ATOM 644 O O . VAL A 1 85 ? 6.735 3.444 -2.142 1.00 97.88 85 VAL A O 1
ATOM 647 N N . PRO A 1 86 ? 6.843 4.908 -3.848 1.00 97.62 86 PRO A N 1
ATOM 648 C CA . PRO A 1 86 ? 8.110 4.398 -4.369 1.00 97.62 86 PRO A CA 1
ATOM 649 C C . PRO A 1 86 ? 9.236 4.482 -3.327 1.00 97.62 86 PRO A C 1
ATOM 651 O O . PRO A 1 86 ? 9.427 5.518 -2.692 1.00 97.62 86 PRO A O 1
ATOM 654 N N . ALA A 1 87 ? 9.985 3.394 -3.143 1.00 96.81 87 ALA A N 1
ATOM 655 C CA . ALA A 1 87 ? 11.045 3.277 -2.141 1.00 96.81 87 ALA A CA 1
ATOM 656 C C . ALA A 1 87 ? 12.238 2.478 -2.695 1.00 96.81 87 ALA A C 1
ATOM 658 O O . ALA A 1 87 ? 12.586 1.395 -2.211 1.00 96.81 87 ALA A O 1
ATOM 659 N N . GLY A 1 88 ? 12.851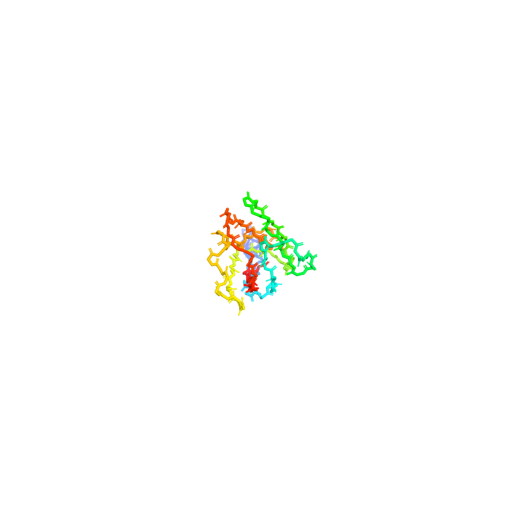 3.013 -3.752 1.00 94.94 88 GLY A N 1
ATOM 660 C CA . GLY A 1 88 ? 13.917 2.343 -4.487 1.00 94.94 88 GLY A CA 1
ATOM 661 C C . GLY A 1 88 ? 13.385 1.085 -5.188 1.00 94.94 88 GLY A C 1
ATOM 662 O O . GLY A 1 88 ? 12.420 1.184 -5.942 1.00 94.94 88 GLY A O 1
ATOM 663 N N . PRO A 1 89 ? 13.934 -0.115 -4.918 1.00 96.19 89 PRO A N 1
ATOM 664 C CA . PRO A 1 89 ? 13.464 -1.349 -5.547 1.00 96.19 89 PRO A CA 1
ATOM 665 C C . PRO A 1 89 ? 12.157 -1.909 -4.951 1.00 96.19 89 PRO A C 1
ATOM 667 O O . PRO A 1 89 ? 11.798 -3.067 -5.194 1.00 96.19 89 PRO A O 1
ATOM 670 N N . ASN A 1 90 ? 11.478 -1.124 -4.112 1.00 97.06 90 ASN A N 1
ATOM 671 C CA . ASN A 1 90 ? 10.300 -1.531 -3.359 1.00 97.06 90 ASN A CA 1
ATOM 672 C C . ASN A 1 90 ? 9.171 -0.507 -3.499 1.00 97.06 90 ASN A C 1
ATOM 674 O O . ASN A 1 90 ? 9.407 0.674 -3.761 1.00 97.06 90 ASN A O 1
ATOM 678 N N . VAL A 1 91 ? 7.951 -0.946 -3.202 1.00 97.56 91 VAL A N 1
ATOM 679 C CA . VAL A 1 91 ? 6.842 -0.061 -2.832 1.00 97.56 91 VAL A CA 1
ATOM 680 C C . VAL A 1 91 ? 6.671 -0.104 -1.320 1.00 97.56 91 VAL A C 1
ATOM 682 O O . VAL A 1 91 ? 6.509 -1.181 -0.748 1.00 97.56 91 VAL A O 1
ATOM 685 N N . ASN A 1 92 ? 6.680 1.058 -0.672 1.00 97.25 92 ASN A N 1
ATOM 686 C CA . ASN A 1 92 ? 6.279 1.199 0.719 1.00 97.25 92 ASN A CA 1
ATOM 687 C C . ASN A 1 92 ? 4.773 1.469 0.792 1.00 97.25 92 ASN A C 1
ATOM 689 O O . ASN A 1 92 ? 4.307 2.543 0.404 1.00 97.25 92 ASN A O 1
ATOM 693 N N . LEU A 1 93 ? 4.008 0.490 1.270 1.00 96.38 93 LEU A N 1
ATOM 694 C CA . LEU A 1 93 ? 2.613 0.692 1.636 1.00 96.38 93 LEU A CA 1
ATOM 695 C C . LEU A 1 93 ? 2.580 1.368 3.003 1.00 96.38 93 LEU A C 1
ATOM 697 O O . LEU A 1 93 ? 3.020 0.772 3.979 1.00 96.38 93 LEU A O 1
ATOM 701 N N . VAL A 1 94 ? 2.033 2.576 3.073 1.00 95.69 94 VAL A N 1
ATOM 702 C CA . VAL A 1 94 ? 1.872 3.343 4.311 1.00 95.69 94 VAL A CA 1
ATOM 703 C C . VAL A 1 94 ? 0.388 3.534 4.572 1.00 95.69 94 VAL A C 1
ATOM 705 O O . VAL A 1 94 ? -0.349 4.004 3.700 1.00 95.69 94 VAL A O 1
ATOM 708 N N . VAL A 1 95 ? -0.065 3.157 5.763 1.00 93.94 95 VAL A N 1
ATOM 709 C CA . VAL A 1 95 ? -1.471 3.258 6.147 1.00 93.94 95 VAL A CA 1
ATOM 710 C C . VAL A 1 95 ? -1.602 3.911 7.509 1.00 93.94 95 VAL A C 1
ATOM 712 O O . VAL A 1 95 ? -0.917 3.544 8.458 1.00 93.94 95 VAL A O 1
ATOM 715 N N . HIS A 1 96 ? -2.542 4.846 7.610 1.00 90.75 96 HIS A N 1
ATOM 716 C CA . HIS A 1 96 ? -2.906 5.486 8.864 1.00 90.75 96 HIS A CA 1
ATOM 717 C C . HIS A 1 96 ? -4.265 4.984 9.340 1.00 90.75 96 HIS A C 1
ATOM 719 O O . HIS A 1 96 ? -5.273 5.085 8.627 1.00 90.75 96 HIS A O 1
ATOM 725 N N . GLY A 1 97 ? -4.295 4.475 10.569 1.00 83.38 97 GLY A N 1
ATOM 726 C CA . GLY A 1 97 ? -5.531 4.123 11.253 1.00 83.38 97 GLY A CA 1
ATOM 727 C C . GLY A 1 97 ? -6.298 5.380 11.655 1.00 83.38 97 GLY A C 1
ATOM 728 O O . GLY A 1 97 ? -5.710 6.404 12.005 1.00 83.38 97 GLY A O 1
ATOM 729 N N . ARG A 1 98 ? -7.629 5.320 11.626 1.00 83.56 98 ARG A N 1
ATOM 730 C CA . ARG A 1 98 ? -8.486 6.419 12.085 1.00 83.56 98 ARG A CA 1
ATOM 731 C C . ARG A 1 98 ? -8.901 6.197 13.543 1.00 83.56 98 ARG A C 1
ATOM 733 O O . ARG A 1 98 ? -9.303 5.094 13.909 1.00 83.56 98 ARG A O 1
ATOM 740 N N . ALA A 1 99 ? -8.844 7.252 14.356 1.00 80.31 99 ALA A N 1
ATOM 741 C CA . ALA A 1 99 ? -9.298 7.228 15.748 1.00 80.31 99 ALA A CA 1
ATOM 742 C C . ALA A 1 99 ? -10.758 6.766 15.863 1.00 80.31 99 ALA A C 1
ATOM 744 O O . ALA A 1 99 ? -11.618 7.276 15.138 1.00 80.31 99 ALA A O 1
ATOM 745 N N . GLY A 1 100 ? -11.047 5.850 16.794 1.00 75.62 100 GLY A N 1
ATOM 746 C CA . GLY A 1 100 ? -12.420 5.486 17.161 1.00 75.62 100 GLY A CA 1
ATOM 747 C C . GLY A 1 100 ? -13.245 4.838 16.045 1.00 75.62 100 GLY A C 1
ATOM 748 O O . GLY A 1 100 ? -14.470 4.815 16.133 1.00 75.62 100 GLY A O 1
ATOM 749 N N . GLN A 1 101 ? -12.605 4.343 14.981 1.00 75.50 101 GLN A N 1
ATOM 750 C CA . GLN A 1 101 ? -13.292 3.578 13.944 1.00 75.50 101 GLN A CA 1
ATOM 751 C C . GLN A 1 101 ? -13.466 2.118 14.346 1.00 75.50 101 GLN A C 1
ATOM 753 O O . GLN A 1 101 ? -12.674 1.563 15.109 1.00 75.50 101 GLN A O 1
ATOM 758 N N . ARG A 1 102 ? -14.516 1.507 13.790 1.00 83.31 102 ARG A N 1
ATOM 759 C CA . ARG A 1 102 ? -14.773 0.071 13.908 1.00 83.31 102 ARG A CA 1
ATOM 760 C C . ARG A 1 102 ? -13.635 -0.749 13.301 1.00 83.31 102 ARG A C 1
ATOM 762 O O . ARG A 1 102 ? -12.888 -0.263 12.448 1.00 83.31 102 ARG A O 1
ATOM 769 N N . ASP A 1 103 ? -13.586 -2.015 13.690 1.00 85.25 103 ASP A N 1
ATOM 770 C CA . ASP A 1 103 ? -12.767 -3.013 13.015 1.00 85.25 103 ASP A CA 1
ATOM 771 C C . ASP A 1 103 ? -13.121 -3.048 11.525 1.00 85.25 103 ASP A C 1
ATOM 773 O O . ASP A 1 103 ? -14.292 -3.131 11.135 1.00 85.25 103 ASP A O 1
ATOM 777 N N . ALA A 1 104 ? -12.087 -2.934 10.705 1.00 85.38 104 ALA A N 1
ATOM 778 C CA . ALA A 1 104 ? -12.187 -2.808 9.266 1.00 85.38 104 ALA A CA 1
ATOM 779 C C . ALA A 1 104 ? -11.151 -3.706 8.614 1.00 85.38 104 ALA A C 1
ATOM 781 O O . ALA A 1 104 ? -10.039 -3.847 9.128 1.00 85.38 104 ALA A O 1
ATOM 782 N N . ARG A 1 105 ? -11.512 -4.293 7.477 1.00 88.94 105 ARG A N 1
ATOM 783 C CA . ARG A 1 105 ? -10.629 -5.119 6.663 1.00 88.94 105 ARG A CA 1
ATOM 784 C C . ARG A 1 105 ? -10.837 -4.747 5.207 1.00 88.94 105 ARG A C 1
ATOM 786 O O . ARG A 1 105 ? -11.936 -4.897 4.705 1.00 88.94 105 ARG A O 1
ATOM 793 N N . VAL A 1 106 ? -9.791 -4.309 4.520 1.00 90.44 106 VAL A N 1
ATOM 794 C CA . VAL A 1 106 ? -9.836 -3.982 3.091 1.00 90.44 106 VAL A CA 1
ATOM 795 C C . VAL A 1 106 ? -8.713 -4.712 2.382 1.00 90.44 106 VAL A C 1
ATOM 797 O O . VAL A 1 106 ? -7.554 -4.619 2.784 1.00 90.44 106 VAL A O 1
ATOM 800 N N . ARG A 1 107 ? -9.038 -5.418 1.300 1.00 93.12 107 ARG A N 1
ATOM 801 C CA . ARG A 1 107 ? -8.018 -5.943 0.391 1.00 93.12 107 ARG A CA 1
ATOM 802 C C . ARG A 1 107 ? -7.755 -4.907 -0.690 1.00 93.12 107 ARG A C 1
ATOM 804 O O . ARG A 1 107 ? -8.695 -4.415 -1.313 1.00 93.12 107 ARG A O 1
ATOM 811 N N . ILE A 1 108 ? -6.488 -4.595 -0.921 1.00 94.88 108 ILE A N 1
ATOM 812 C CA . ILE A 1 108 ? -6.054 -3.685 -1.984 1.00 94.88 108 ILE A CA 1
ATOM 813 C C . ILE A 1 108 ? -5.132 -4.423 -2.948 1.00 94.88 108 ILE A C 1
ATOM 815 O O . ILE A 1 108 ? -4.510 -5.413 -2.573 1.00 94.88 108 ILE A O 1
ATOM 819 N N . THR A 1 109 ? -5.005 -3.913 -4.166 1.00 96.50 109 THR A N 1
ATOM 820 C CA . THR A 1 109 ? -3.962 -4.317 -5.112 1.00 96.50 109 THR A CA 1
ATOM 821 C C . THR A 1 109 ? -3.017 -3.149 -5.322 1.00 96.50 109 THR A C 1
ATOM 823 O O . THR A 1 109 ? -3.463 -2.032 -5.590 1.00 96.50 109 THR A O 1
ATOM 826 N N . ILE A 1 110 ? -1.718 -3.407 -5.190 1.00 97.12 110 ILE A N 1
ATOM 827 C CA . ILE A 1 110 ? -0.654 -2.427 -5.407 1.00 97.12 110 ILE A CA 1
ATOM 828 C C . ILE A 1 110 ? -0.086 -2.621 -6.807 1.00 97.12 110 ILE A C 1
ATOM 830 O O . ILE A 1 110 ? 0.248 -3.741 -7.202 1.00 97.12 110 ILE A O 1
ATOM 834 N N . TYR A 1 111 ? 0.072 -1.514 -7.518 1.00 97.50 111 TYR A N 1
ATOM 835 C CA . TYR A 1 111 ? 0.725 -1.442 -8.815 1.00 97.50 111 TYR A CA 1
ATOM 836 C C . TYR A 1 111 ? 1.952 -0.540 -8.725 1.00 97.50 111 TYR A C 1
ATOM 838 O O . TYR A 1 111 ? 1.980 0.406 -7.932 1.00 97.50 111 TYR A O 1
ATOM 846 N N . ALA A 1 112 ? 2.948 -0.827 -9.555 1.00 97.81 112 ALA A N 1
ATOM 847 C CA . ALA A 1 112 ? 4.142 -0.008 -9.692 1.00 97.81 112 ALA A CA 1
ATOM 848 C C . ALA A 1 112 ? 4.563 0.102 -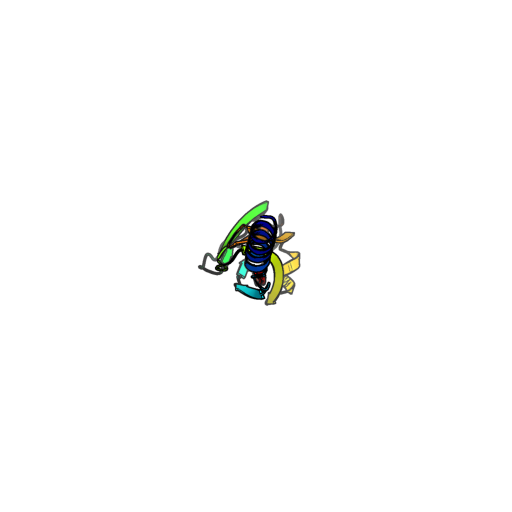11.153 1.00 97.81 112 ALA A C 1
ATOM 850 O O . ALA A 1 112 ? 4.501 -0.880 -11.891 1.00 97.81 112 ALA A O 1
ATOM 851 N N . GLU A 1 113 ? 5.034 1.281 -11.534 1.00 96.81 113 GLU A N 1
ATOM 852 C CA . GLU A 1 113 ? 5.829 1.487 -12.738 1.00 96.81 113 GLU A CA 1
ATOM 853 C C . GLU A 1 113 ? 7.303 1.234 -12.403 1.00 96.81 113 GLU A C 1
ATOM 855 O O . GLU A 1 113 ? 7.803 1.727 -11.385 1.00 96.81 113 GLU A O 1
ATOM 860 N N . VAL A 1 114 ? 7.973 0.416 -13.219 1.00 95.00 114 VAL A N 1
ATOM 861 C CA . VAL A 1 114 ? 9.307 -0.119 -12.929 1.00 95.00 114 VAL A CA 1
ATOM 862 C C . VAL A 1 114 ? 10.228 0.027 -14.130 1.00 95.00 114 VAL A C 1
ATOM 864 O O . VAL A 1 114 ? 9.843 -0.367 -15.230 1.00 95.00 114 VAL A O 1
ATOM 867 N N . ILE A 1 115 ? 11.440 0.526 -13.885 1.00 91.31 115 ILE A N 1
ATOM 868 C CA . ILE A 1 115 ? 12.538 0.696 -14.850 1.00 91.31 115 ILE A CA 1
ATOM 869 C C . ILE A 1 115 ? 13.730 -0.185 -14.452 1.00 91.31 115 ILE A C 1
ATOM 871 O O . ILE A 1 115 ? 13.936 -0.421 -13.235 1.00 91.31 115 ILE A O 1
#

pLDDT: mean 82.73, std 16.17, range [44.78, 97.88]

Sequence (115 aa):
CKMKLFFFAVSVFLLSLNGSEAVIKVVASPVVFTNNNGGGADELQVPQNVEASKLFHVGGQVTAAWWIPFDNIGDLPAIHRIQAVPAGPNVNLVVHGRAGQRDARVRITIYAEVI

Radius of gyration: 21.01 Å; chains: 1; bounding box: 61×28×55 Å

Organism: NCBI:txid1464854

Secondary structure (DSSP, 8-state):
--HHHHHHHHHHHHHTT--PPPEEEEEE-PEEESSSS---TTEEE--TT-EEEEEEE-SS-EEEEEEEEEE-GGGGGGEEEEEEEEETTEEEEEEEEPTTPPP-EEEEEEEEEE-